Protein AF-A0AAN7JKJ4-F1 (afdb_monomer)

Nearest PDB structures (foldseek):
  5umu-assembly1_A  TM=9.588E-01  e=7.853E-05  Homo sapiens
  7xsx-assembly1_j  TM=8.577E-01  e=1.770E-04  Komagataella phaffii
  7xtd-assembly1_j  TM=8.577E-01  e=2.168E-04  Komagataella phaffii
  9eh2-assembly1_x  TM=8.074E-01  e=2.026E-04  Homo sapiens
  7xt7-assembly1_j  TM=7.701E-01  e=3.483E-04  Komagataella phaffii

Sequence (88 aa):
MAIVLKDFKKDILRIDSIMSTPLDGIKEWLNTAGIKHYESRLNMNWRQILKTTTEDPQSFVDGGGLEFLSLEVSQSDSDKS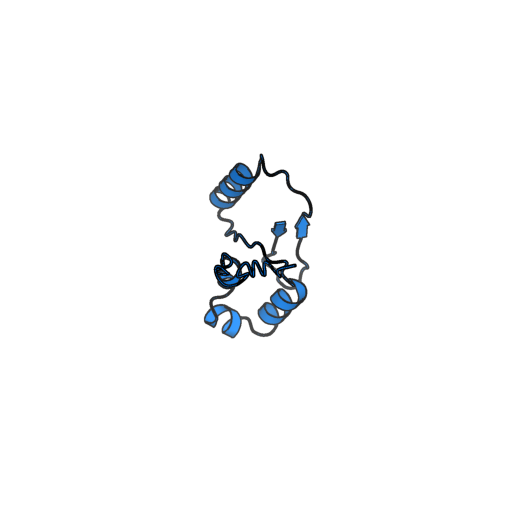EESVQGI

Mean predicted aligned error: 10.07 Å

pLDDT: mean 79.71, std 17.89, range [36.25, 96.19]

Solvent-accessible surface area (backbone atoms only — not comparable to full-atom values): 5888 Å² total; per-residue (Å²): 92,76,47,80,55,95,56,59,91,52,78,67,49,74,46,92,78,75,69,74,85,57,45,64,60,50,51,53,49,32,57,76,70,69,46,90,80,72,58,58,94,68,91,74,64,59,71,60,52,37,46,52,44,68,76,38,53,64,65,33,52,76,71,52,54,72,57,74,45,54,51,66,79,86,70,89,73,82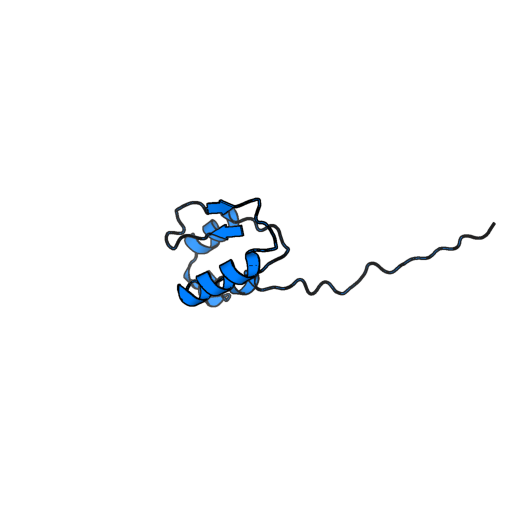,85,74,84,78,81,75,82,74,85,131

Foldseek 3Di:
DWAQDPPLVDDIDDDPDDDPVCPVVVVVVCVVVVHDDADDPDDDPSVVLSVVCVVDVPVCVVVVHCVVSNDDPPPPDDPDPPPPPDDD

Organism: NCBI:txid236973

Radius of gyration: 18.69 Å; Cα contacts (8 Å, |Δi|>4): 48; chains: 1; bounding box: 58×38×34 Å

Secondary structure (DSSP, 8-state):
-EE--SSTTSPPEE-----STTHHHHHHHHHHTT------SS---HHHHHHHHHH-HHHHHHTTTTGGGG------------------

InterPro domains:
  IPR011993 PH-like domain superfamily [G3DSA:2.30.29.30] (1-74)
  IPR040258 FACT complex subunit Spt16 [PTHR13980] (1-86)

Structure (mmCIF, N/CA/C/O backbone):
data_AF-A0AAN7JKJ4-F1
#
_entry.id   AF-A0AAN7JKJ4-F1
#
loop_
_atom_site.group_PDB
_atom_site.id
_atom_site.type_symbol
_atom_site.label_atom_id
_atom_site.label_alt_id
_atom_site.label_comp_id
_atom_site.label_asym_id
_atom_site.label_entity_id
_atom_site.label_seq_id
_atom_site.pdbx_PDB_ins_code
_atom_site.Cartn_x
_atom_site.Cartn_y
_atom_site.Cartn_z
_atom_site.occupancy
_atom_site.B_iso_or_equiv
_atom_site.auth_seq_id
_atom_site.auth_comp_id
_atom_site.auth_asym_id
_atom_site.auth_atom_id
_atom_site.pdbx_PDB_model_num
ATOM 1 N N . MET A 1 1 ? 3.910 -7.621 -5.237 1.00 88.50 1 MET A N 1
ATOM 2 C CA . MET A 1 1 ? 3.192 -6.325 -5.218 1.00 88.50 1 MET A CA 1
ATOM 3 C C . MET A 1 1 ? 1.815 -6.518 -4.609 1.00 88.50 1 MET A C 1
ATOM 5 O O . MET A 1 1 ? 1.170 -7.519 -4.903 1.00 88.50 1 MET A O 1
ATOM 9 N N . ALA A 1 2 ? 1.379 -5.586 -3.766 1.00 90.62 2 ALA A N 1
ATOM 10 C CA . ALA A 1 2 ? 0.032 -5.559 -3.208 1.00 90.62 2 ALA A CA 1
ATOM 11 C C . ALA A 1 2 ? -0.662 -4.269 -3.653 1.00 90.62 2 ALA A C 1
ATOM 13 O O . ALA A 1 2 ? -0.068 -3.197 -3.576 1.00 90.62 2 ALA A O 1
ATOM 14 N N . ILE A 1 3 ? -1.894 -4.385 -4.137 1.00 91.94 3 ILE A N 1
ATOM 15 C CA . ILE A 1 3 ? -2.720 -3.262 -4.571 1.00 91.94 3 ILE A CA 1
ATOM 16 C C . ILE A 1 3 ? -3.830 -3.096 -3.542 1.00 91.94 3 ILE A C 1
ATOM 18 O O . ILE A 1 3 ? -4.681 -3.975 -3.377 1.00 91.94 3 ILE A O 1
ATOM 22 N N . VAL A 1 4 ? -3.802 -1.959 -2.855 1.00 91.38 4 VAL A N 1
ATOM 23 C CA . VAL A 1 4 ? -4.798 -1.591 -1.853 1.00 91.38 4 VAL A CA 1
ATOM 24 C C . VAL A 1 4 ? -5.908 -0.800 -2.534 1.00 91.38 4 VAL A C 1
ATOM 26 O O . VAL A 1 4 ? -5.657 0.208 -3.194 1.00 91.38 4 VAL A O 1
ATOM 29 N N . LEU A 1 5 ? -7.144 -1.269 -2.393 1.00 91.12 5 LEU A N 1
ATOM 30 C CA . LEU A 1 5 ? -8.314 -0.590 -2.937 1.00 91.12 5 LEU A CA 1
ATOM 31 C C . LEU A 1 5 ? -8.760 0.532 -1.991 1.00 91.12 5 LEU A C 1
ATOM 33 O O . LEU A 1 5 ? -8.613 0.426 -0.779 1.00 91.12 5 LEU A O 1
ATOM 37 N N . LYS A 1 6 ? -9.368 1.588 -2.547 1.00 88.19 6 LYS A N 1
ATOM 38 C CA . LYS A 1 6 ? -9.962 2.681 -1.749 1.00 88.19 6 LYS A CA 1
ATOM 39 C C . LYS A 1 6 ? -11.074 2.196 -0.813 1.00 88.19 6 LYS A C 1
ATOM 41 O O . LYS A 1 6 ? -11.329 2.807 0.216 1.00 88.19 6 LYS A O 1
ATOM 46 N N . ASP A 1 7 ? -11.757 1.125 -1.204 1.00 89.69 7 ASP A N 1
ATOM 47 C CA . ASP A 1 7 ? -12.718 0.437 -0.353 1.00 89.69 7 ASP A CA 1
ATOM 48 C C . ASP A 1 7 ? -11.977 -0.588 0.511 1.00 89.69 7 ASP A C 1
ATOM 50 O O . ASP A 1 7 ? -11.745 -1.717 0.078 1.00 89.69 7 ASP A O 1
ATOM 54 N N . PHE A 1 8 ? -11.606 -0.187 1.728 1.00 85.81 8 PHE A N 1
ATOM 55 C CA . PHE A 1 8 ? -10.856 -1.027 2.670 1.00 85.81 8 PHE A CA 1
ATOM 56 C C . PHE A 1 8 ? -11.637 -2.246 3.187 1.00 85.81 8 PHE A C 1
ATOM 58 O O . PHE A 1 8 ? -11.063 -3.102 3.854 1.00 85.81 8 PHE A O 1
ATOM 65 N N . LYS A 1 9 ? -12.931 -2.368 2.853 1.00 86.56 9 LYS A N 1
ATOM 66 C CA . LYS A 1 9 ? -13.716 -3.583 3.120 1.00 86.56 9 LYS A CA 1
ATOM 67 C C . LYS A 1 9 ? -13.428 -4.695 2.112 1.00 86.56 9 LYS A C 1
ATOM 69 O O . LYS A 1 9 ? -13.773 -5.848 2.368 1.00 86.56 9 LYS A O 1
ATOM 74 N N . LYS A 1 10 ? -12.844 -4.358 0.959 1.00 89.44 10 LYS A N 1
ATOM 75 C CA . LYS A 1 10 ? -12.422 -5.329 -0.052 1.00 89.44 10 LYS A CA 1
ATOM 76 C C . LYS A 1 10 ? -11.013 -5.816 0.246 1.00 89.44 10 LYS A C 1
ATOM 78 O O . LYS A 1 10 ? -10.173 -5.063 0.731 1.00 89.44 10 LYS A O 1
ATOM 83 N N . ASP A 1 11 ? -10.769 -7.079 -0.084 1.00 89.69 11 ASP A N 1
ATOM 84 C CA . ASP A 1 11 ? -9.437 -7.659 0.044 1.00 89.69 11 ASP A CA 1
ATOM 85 C C . ASP A 1 11 ? -8.459 -7.017 -0.954 1.00 89.69 11 ASP A C 1
ATOM 87 O O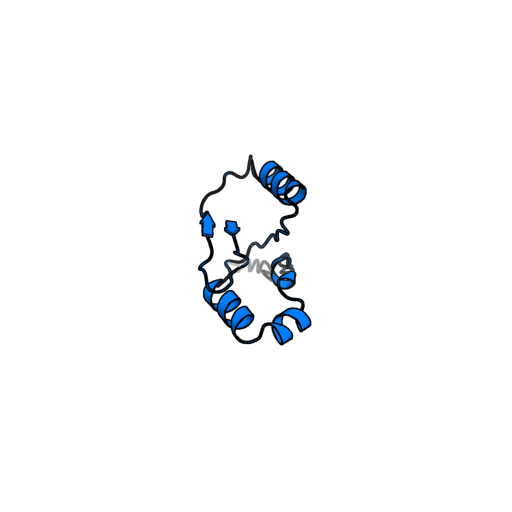 . ASP A 1 11 ? -8.861 -6.457 -1.983 1.00 89.69 11 ASP A O 1
ATOM 91 N N . ILE A 1 12 ? -7.165 -7.099 -0.645 1.00 92.19 12 ILE A N 1
ATOM 92 C CA . ILE A 1 12 ? -6.119 -6.600 -1.538 1.00 92.19 12 ILE A CA 1
ATOM 93 C C . ILE A 1 12 ? -5.985 -7.484 -2.778 1.00 92.19 12 ILE A C 1
ATOM 95 O O . ILE A 1 12 ? -6.217 -8.694 -2.740 1.00 92.19 12 ILE A O 1
ATOM 99 N N . LEU A 1 13 ? -5.513 -6.898 -3.877 1.00 92.56 13 LEU A N 1
ATOM 100 C CA . LEU A 1 13 ? -5.049 -7.687 -5.016 1.00 92.56 13 LEU A CA 1
ATOM 101 C C . LEU A 1 13 ? -3.552 -7.926 -4.874 1.00 92.56 13 LEU A C 1
ATOM 103 O O . LEU A 1 13 ? -2.774 -6.989 -4.683 1.00 92.56 13 LEU A O 1
ATOM 107 N N . ARG A 1 14 ? -3.143 -9.188 -4.973 1.00 90.94 14 ARG A N 1
ATOM 108 C CA . ARG A 1 14 ? -1.748 -9.590 -4.826 1.00 90.94 14 ARG A CA 1
ATOM 109 C C . ARG A 1 14 ? -1.205 -10.096 -6.154 1.00 90.94 14 ARG A C 1
ATOM 111 O O . ARG A 1 14 ? -1.828 -10.916 -6.818 1.00 90.94 14 ARG A O 1
ATOM 118 N N . ILE A 1 15 ? -0.030 -9.595 -6.518 1.00 89.62 15 ILE A N 1
ATOM 119 C CA . ILE A 1 15 ? 0.761 -10.088 -7.644 1.00 89.62 15 ILE A CA 1
ATOM 120 C C . ILE A 1 15 ? 2.071 -10.613 -7.068 1.00 89.62 15 ILE A C 1
ATOM 122 O O . ILE A 1 15 ? 2.906 -9.833 -6.597 1.00 89.62 15 ILE A O 1
ATOM 126 N N . ASP A 1 16 ? 2.217 -11.936 -7.059 1.00 86.69 16 ASP A N 1
ATOM 127 C CA . ASP A 1 16 ? 3.320 -12.633 -6.388 1.00 86.69 16 ASP A CA 1
ATOM 128 C C . ASP A 1 16 ? 4.618 -12.649 -7.189 1.00 86.69 16 ASP A C 1
ATOM 130 O O . ASP A 1 16 ? 5.698 -12.755 -6.616 1.00 86.69 16 ASP A O 1
ATOM 134 N N . SER A 1 17 ? 4.533 -12.532 -8.512 1.00 86.06 17 SER A N 1
ATOM 135 C CA . SER A 1 17 ? 5.696 -12.608 -9.391 1.00 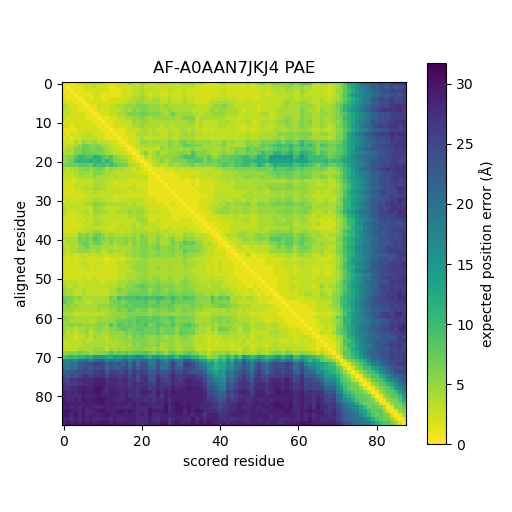86.06 17 SER A CA 1
ATOM 136 C C . SER A 1 17 ? 5.685 -11.460 -10.383 1.00 86.06 17 SER A C 1
ATOM 138 O O . SER A 1 17 ? 4.758 -11.310 -11.175 1.00 86.06 17 SER A O 1
ATOM 140 N N . ILE A 1 18 ? 6.728 -10.639 -10.315 1.00 83.94 18 ILE A N 1
ATOM 141 C CA . ILE A 1 18 ? 6.977 -9.517 -11.215 1.00 83.94 18 ILE A CA 1
ATOM 142 C C . ILE A 1 18 ? 8.446 -9.610 -11.611 1.00 83.94 18 ILE A C 1
ATOM 144 O O . ILE A 1 18 ? 9.310 -9.768 -10.750 1.00 83.94 18 ILE A O 1
ATOM 148 N N . MET A 1 19 ? 8.726 -9.548 -12.911 1.00 85.62 19 MET A N 1
ATOM 149 C CA . MET A 1 19 ? 10.103 -9.458 -13.392 1.00 85.62 19 MET A CA 1
ATOM 150 C C . MET A 1 19 ? 10.705 -8.122 -12.943 1.00 85.62 19 MET A C 1
ATOM 152 O O . MET A 1 19 ? 10.016 -7.105 -12.940 1.00 85.62 19 MET A O 1
ATOM 156 N N . SER A 1 20 ? 11.989 -8.100 -12.592 1.00 79.94 20 SER A N 1
ATOM 157 C CA . SER A 1 20 ? 12.666 -6.860 -12.187 1.00 79.94 20 SER A CA 1
ATOM 158 C C . SER A 1 20 ? 12.802 -5.860 -13.338 1.00 79.94 20 SER A C 1
ATOM 160 O O . SER A 1 20 ? 12.789 -4.657 -13.109 1.00 79.94 20 SER A O 1
ATOM 162 N N . THR A 1 21 ? 12.879 -6.344 -14.577 1.00 84.94 21 THR A N 1
ATOM 163 C CA . THR A 1 21 ? 13.093 -5.532 -15.784 1.00 84.94 21 THR A CA 1
ATOM 164 C C . THR A 1 21 ? 12.031 -4.442 -16.006 1.00 84.94 21 THR A C 1
ATOM 166 O O . THR A 1 21 ? 12.414 -3.307 -16.263 1.00 84.94 21 THR A O 1
ATOM 169 N N . PRO A 1 22 ? 10.713 -4.717 -15.903 1.00 84.75 22 PRO A N 1
ATOM 170 C CA . PRO A 1 22 ? 9.676 -3.688 -16.041 1.00 84.75 22 PRO A CA 1
ATOM 171 C C . PRO A 1 22 ? 9.408 -2.861 -14.772 1.00 84.75 22 PRO A C 1
ATOM 173 O O . PRO A 1 22 ? 8.470 -2.064 -14.779 1.00 84.75 22 PRO A O 1
ATOM 176 N N . LEU A 1 23 ? 10.148 -3.051 -13.672 1.00 86.19 23 LEU A N 1
ATOM 177 C CA . LEU A 1 23 ? 9.793 -2.446 -12.383 1.00 86.19 23 LEU A CA 1
ATOM 178 C C . LEU A 1 23 ? 9.773 -0.912 -12.441 1.00 86.19 23 LEU A C 1
ATOM 180 O O . LEU A 1 23 ? 8.825 -0.300 -11.951 1.00 86.19 23 LEU A O 1
ATOM 184 N N . ASP A 1 24 ? 10.766 -0.304 -13.089 1.00 88.81 24 ASP A N 1
ATOM 185 C CA . ASP A 1 24 ? 10.851 1.154 -13.222 1.00 88.81 24 ASP A CA 1
ATOM 186 C C . ASP A 1 24 ? 9.690 1.712 -14.054 1.00 88.81 24 ASP A C 1
ATOM 188 O O . ASP A 1 24 ? 9.043 2.676 -13.649 1.00 88.81 24 ASP A O 1
ATOM 192 N N . GLY A 1 25 ? 9.324 1.034 -15.147 1.00 91.88 25 GLY A N 1
ATOM 193 C CA . GLY A 1 25 ? 8.168 1.416 -15.962 1.00 91.88 25 GLY A CA 1
ATOM 194 C C . GLY A 1 25 ? 6.840 1.328 -15.200 1.00 91.88 25 GLY A C 1
ATOM 195 O O . GLY A 1 25 ? 5.954 2.159 -15.396 1.00 91.88 25 GLY A O 1
ATOM 196 N N . ILE A 1 26 ? 6.699 0.364 -14.282 1.00 91.12 26 ILE A N 1
ATOM 197 C CA . ILE A 1 26 ? 5.523 0.278 -13.401 1.00 91.12 26 I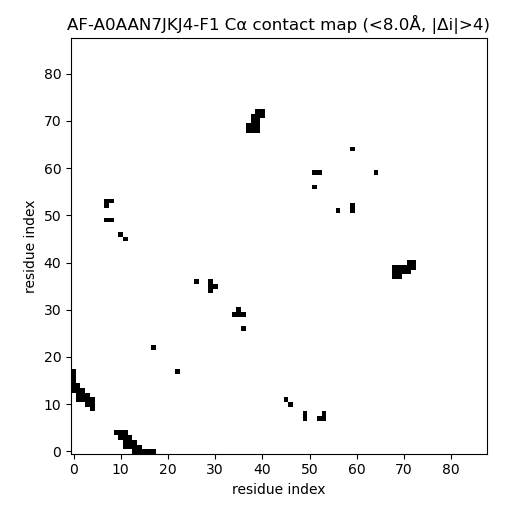LE A CA 1
ATOM 198 C C . ILE A 1 26 ? 5.486 1.476 -12.445 1.00 91.12 26 ILE A C 1
ATOM 200 O O . ILE A 1 26 ? 4.422 2.069 -12.268 1.00 91.12 26 ILE A O 1
ATOM 204 N N . LYS A 1 27 ? 6.622 1.867 -11.853 1.00 90.62 27 LYS A N 1
ATOM 205 C CA . LYS A 1 27 ? 6.700 3.039 -10.962 1.00 90.62 27 LYS A CA 1
ATOM 206 C C . LYS A 1 27 ? 6.363 4.333 -11.700 1.00 90.62 27 LYS A C 1
ATOM 208 O O . LYS A 1 27 ? 5.562 5.127 -11.210 1.00 90.62 27 LYS A O 1
ATOM 213 N N . GLU A 1 28 ? 6.915 4.528 -12.896 1.00 93.50 28 GLU A N 1
ATOM 214 C CA . GLU A 1 28 ? 6.601 5.682 -13.747 1.00 93.50 28 GLU A CA 1
ATOM 215 C C . GLU A 1 28 ? 5.118 5.737 -14.120 1.00 93.50 28 GLU A C 1
ATOM 217 O O . GLU A 1 28 ? 4.489 6.798 -14.041 1.00 93.50 28 GLU A O 1
ATOM 222 N N . TRP A 1 29 ? 4.529 4.593 -14.472 1.00 94.00 29 TRP A N 1
ATOM 223 C CA . TRP A 1 29 ? 3.102 4.506 -14.753 1.00 94.00 29 TRP A CA 1
ATOM 224 C C . TRP A 1 29 ? 2.251 4.849 -13.524 1.00 94.00 29 TRP A C 1
ATOM 226 O O . TRP A 1 29 ? 1.311 5.635 -13.643 1.00 94.00 29 TRP A O 1
ATOM 236 N N . LEU A 1 30 ? 2.599 4.336 -12.337 1.00 93.50 30 LEU A N 1
ATOM 237 C CA . LEU A 1 30 ? 1.910 4.660 -11.081 1.00 93.50 30 LEU A CA 1
ATOM 238 C C . LEU A 1 30 ? 1.985 6.162 -10.771 1.00 93.50 30 LEU A C 1
ATOM 240 O O . LEU A 1 30 ? 0.966 6.763 -10.433 1.00 93.50 30 LEU A O 1
ATOM 244 N N . ASN A 1 31 ? 3.154 6.781 -10.960 1.00 92.88 31 ASN A N 1
ATOM 245 C CA . ASN A 1 31 ? 3.339 8.225 -10.800 1.00 92.88 31 ASN A CA 1
ATOM 246 C C . ASN A 1 31 ? 2.468 9.023 -11.777 1.00 92.88 31 ASN A C 1
ATOM 248 O O . ASN A 1 31 ? 1.772 9.952 -11.371 1.00 92.88 31 ASN A O 1
ATOM 252 N N . THR A 1 32 ? 2.454 8.623 -13.050 1.00 96.19 32 THR A N 1
ATOM 253 C CA . THR A 1 32 ? 1.650 9.268 -14.103 1.00 96.19 32 THR A CA 1
ATOM 254 C C . THR A 1 32 ? 0.150 9.119 -13.841 1.00 96.19 32 THR A C 1
ATOM 256 O O . THR A 1 32 ? -0.629 10.030 -14.111 1.00 96.19 32 THR A O 1
ATOM 259 N N . ALA A 1 33 ? -0.260 7.989 -13.266 1.00 94.56 33 ALA A N 1
ATOM 260 C CA . ALA A 1 33 ? -1.635 7.727 -12.861 1.00 94.56 33 ALA A CA 1
ATOM 261 C C . ALA A 1 33 ? -2.034 8.424 -11.542 1.00 94.56 33 ALA A C 1
ATOM 263 O O . ALA A 1 33 ? -3.192 8.325 -11.133 1.00 94.56 33 ALA A O 1
ATOM 264 N N . GLY A 1 34 ? -1.105 9.106 -10.858 1.00 93.06 34 GLY A N 1
ATOM 265 C CA . GLY A 1 34 ? -1.354 9.731 -9.555 1.00 93.06 34 GLY A CA 1
ATOM 266 C C . GLY A 1 34 ? -1.603 8.718 -8.432 1.00 93.06 34 GLY A C 1
ATOM 267 O O . GLY A 1 34 ? -2.303 9.018 -7.464 1.00 93.06 34 GLY A O 1
ATOM 268 N N . ILE A 1 35 ? -1.073 7.500 -8.567 1.00 92.19 35 ILE A N 1
ATOM 269 C CA . ILE A 1 35 ? -1.224 6.424 -7.590 1.00 92.19 35 ILE A CA 1
ATOM 270 C C . ILE A 1 35 ? -0.012 6.443 -6.663 1.00 92.19 35 ILE A C 1
ATOM 272 O O . ILE A 1 35 ? 1.113 6.139 -7.066 1.00 92.19 35 ILE A O 1
ATOM 276 N N . LYS A 1 36 ? -0.254 6.775 -5.392 1.00 89.19 36 LYS A N 1
ATOM 277 C CA . LYS A 1 36 ? 0.782 6.697 -4.362 1.00 89.19 36 LYS A CA 1
ATOM 278 C C . LYS A 1 36 ? 1.205 5.241 -4.180 1.00 89.19 36 LYS A C 1
ATOM 280 O O . LYS A 1 36 ? 0.360 4.363 -4.006 1.00 89.19 36 LYS A O 1
ATOM 285 N N . HIS A 1 37 ? 2.508 5.002 -4.222 1.00 90.81 37 HIS A N 1
ATOM 286 C CA . HIS A 1 37 ? 3.101 3.683 -4.065 1.00 90.81 37 HIS A CA 1
ATOM 287 C C . HIS A 1 37 ? 4.187 3.721 -2.992 1.00 90.81 37 HIS A C 1
ATOM 289 O O . HIS A 1 37 ? 4.754 4.772 -2.705 1.00 90.81 37 HIS A O 1
ATOM 295 N N . TYR A 1 38 ? 4.438 2.560 -2.397 1.00 90.19 38 TYR A N 1
ATOM 296 C CA . TYR A 1 38 ? 5.412 2.364 -1.333 1.00 90.19 38 TYR A CA 1
ATOM 297 C C . TYR A 1 38 ? 6.242 1.121 -1.642 1.00 90.19 38 TYR A C 1
ATOM 299 O O . TYR A 1 38 ? 5.733 0.161 -2.231 1.00 90.19 38 TYR A O 1
ATOM 307 N N . GLU A 1 39 ? 7.503 1.127 -1.224 1.00 86.31 39 GLU A N 1
ATOM 308 C CA . GLU A 1 39 ? 8.425 0.009 -1.404 1.00 86.31 39 GLU A CA 1
ATOM 309 C C . GLU A 1 39 ? 8.872 -0.513 -0.045 1.00 86.31 39 GLU A C 1
ATOM 311 O O . GLU A 1 39 ? 9.416 0.224 0.771 1.00 86.31 39 GLU A O 1
ATOM 316 N N . SER A 1 40 ? 8.661 -1.807 0.186 1.00 83.38 40 SER A N 1
ATOM 317 C CA . SER A 1 40 ? 9.113 -2.486 1.395 1.00 83.38 40 SER A CA 1
ATOM 318 C C . SER A 1 40 ? 9.669 -3.858 1.047 1.00 83.38 40 SER A C 1
ATOM 320 O O . SER A 1 40 ? 9.167 -4.540 0.151 1.00 83.38 40 SER A O 1
ATOM 322 N N . ARG A 1 41 ? 10.697 -4.279 1.789 1.00 81.25 41 ARG A N 1
ATOM 323 C CA . ARG A 1 41 ? 11.247 -5.644 1.733 1.00 81.25 41 ARG A CA 1
ATOM 324 C C . ARG A 1 41 ? 10.529 -6.603 2.689 1.00 81.25 41 ARG A C 1
ATOM 326 O O . ARG A 1 41 ? 10.817 -7.797 2.687 1.00 81.25 41 ARG A O 1
ATOM 333 N N . LEU A 1 42 ? 9.615 -6.090 3.513 1.00 82.12 42 LEU A N 1
ATOM 334 C CA . LEU A 1 42 ? 8.902 -6.858 4.526 1.00 82.12 42 LEU A CA 1
ATOM 335 C C . LEU A 1 42 ? 7.634 -7.490 3.948 1.00 82.12 42 LEU A C 1
ATOM 337 O O . LEU A 1 42 ? 6.881 -6.866 3.197 1.00 82.12 42 LEU A O 1
ATOM 341 N N . ASN A 1 43 ? 7.351 -8.726 4.356 1.00 82.19 43 ASN A N 1
ATOM 342 C CA . ASN A 1 43 ? 6.069 -9.354 4.061 1.00 82.19 43 ASN A CA 1
ATOM 343 C C . ASN A 1 43 ? 5.016 -8.857 5.063 1.00 82.19 43 ASN A C 1
ATOM 345 O O . ASN A 1 43 ? 5.020 -9.234 6.233 1.00 82.19 43 ASN A O 1
ATOM 349 N N . MET A 1 44 ? 4.127 -7.984 4.600 1.00 86.50 44 MET A N 1
ATOM 350 C CA . MET A 1 44 ? 3.118 -7.323 5.429 1.00 86.50 44 MET A CA 1
ATOM 351 C C . MET A 1 44 ? 1.860 -8.185 5.614 1.00 86.50 44 MET A C 1
ATOM 353 O O . MET A 1 44 ? 1.388 -8.839 4.680 1.00 86.50 44 MET A O 1
ATOM 357 N N . ASN A 1 45 ? 1.255 -8.127 6.805 1.00 89.62 45 ASN A N 1
ATOM 358 C CA . ASN A 1 45 ? -0.046 -8.746 7.069 1.00 89.62 45 ASN A CA 1
ATOM 359 C C . ASN A 1 45 ? -1.195 -7.784 6.721 1.00 89.62 45 ASN A C 1
ATOM 361 O O . ASN A 1 45 ? -1.755 -7.106 7.584 1.00 89.62 45 ASN A O 1
ATOM 365 N N . TRP A 1 46 ? -1.556 -7.741 5.437 1.00 89.75 46 TRP A N 1
ATOM 366 C CA . TRP A 1 46 ? -2.557 -6.808 4.912 1.00 89.75 46 TRP A CA 1
ATOM 367 C C . TRP A 1 46 ? -3.947 -6.952 5.530 1.00 89.75 46 TRP A C 1
ATOM 369 O O . TRP A 1 46 ? -4.617 -5.942 5.712 1.00 89.75 46 TRP A O 1
ATOM 379 N N . ARG A 1 47 ? -4.370 -8.160 5.932 1.00 89.31 47 ARG A N 1
ATOM 380 C CA . ARG A 1 47 ? -5.665 -8.334 6.617 1.00 89.31 47 ARG A CA 1
ATOM 381 C C . ARG A 1 47 ? -5.718 -7.566 7.930 1.00 89.31 47 ARG A C 1
ATOM 383 O O . ARG A 1 47 ? -6.730 -6.946 8.232 1.00 89.31 47 ARG A O 1
ATOM 390 N N . GLN A 1 48 ? -4.639 -7.620 8.710 1.00 88.75 48 GLN A N 1
ATOM 391 C CA . GLN A 1 48 ? -4.568 -6.909 9.980 1.00 88.75 48 GLN A CA 1
ATOM 392 C C . GLN A 1 48 ? -4.489 -5.396 9.759 1.00 88.75 48 GLN A C 1
ATOM 394 O O . GLN A 1 48 ? -5.216 -4.662 10.417 1.00 88.75 48 GLN A O 1
ATOM 399 N N . ILE A 1 49 ? -3.675 -4.948 8.796 1.00 89.06 49 ILE A N 1
ATOM 400 C CA . ILE A 1 49 ? -3.552 -3.525 8.442 1.00 89.06 49 ILE A CA 1
ATOM 401 C C . ILE A 1 49 ? -4.917 -2.959 8.031 1.00 89.06 49 ILE A C 1
ATOM 403 O O . ILE A 1 49 ? -5.381 -1.995 8.631 1.00 89.06 49 ILE A O 1
ATOM 407 N N . LEU A 1 50 ? -5.602 -3.599 7.075 1.00 90.19 50 LEU A N 1
ATOM 408 C CA . LEU A 1 50 ? -6.928 -3.171 6.616 1.00 90.19 50 LEU A CA 1
ATOM 409 C C . LEU A 1 50 ? -7.960 -3.154 7.745 1.00 90.19 50 LEU A C 1
ATOM 411 O O . LEU A 1 50 ? -8.788 -2.244 7.806 1.00 90.19 50 LEU A O 1
ATOM 415 N N . LYS A 1 51 ? -7.903 -4.141 8.648 1.00 90.25 51 LYS A N 1
ATOM 416 C CA . LYS A 1 51 ? -8.788 -4.207 9.811 1.00 90.25 51 LYS A CA 1
ATOM 417 C C . LYS A 1 51 ? -8.580 -2.999 10.726 1.00 90.25 51 LYS A C 1
ATOM 419 O O . LYS A 1 51 ? -9.545 -2.289 10.979 1.00 90.25 51 LYS A O 1
ATOM 424 N N . THR A 1 52 ? -7.345 -2.718 11.144 1.00 88.38 52 THR A N 1
ATOM 425 C CA . THR A 1 52 ? -7.035 -1.560 12.000 1.00 88.38 52 THR A CA 1
ATOM 426 C C . THR A 1 52 ? -7.422 -0.242 11.329 1.00 88.38 52 THR A C 1
ATOM 428 O O . THR A 1 52 ? -8.053 0.597 11.963 1.00 88.38 52 THR A O 1
ATOM 431 N N . THR A 1 53 ? -7.131 -0.083 10.033 1.00 88.25 53 THR A N 1
ATOM 432 C CA . THR A 1 53 ? -7.519 1.111 9.265 1.00 88.25 53 THR A CA 1
ATOM 433 C C . THR A 1 53 ? -9.039 1.292 9.181 1.00 88.25 53 THR A C 1
ATOM 435 O O . THR A 1 53 ? -9.519 2.421 9.162 1.00 88.25 53 THR A O 1
ATOM 438 N N . THR A 1 54 ? -9.809 0.200 9.120 1.00 89.19 54 THR A N 1
ATOM 439 C CA . THR A 1 54 ? -11.279 0.256 9.034 1.00 89.19 54 THR A CA 1
ATOM 440 C C . THR A 1 54 ? -11.938 0.453 10.402 1.00 89.19 54 THR A C 1
ATOM 442 O O . THR A 1 54 ? -12.983 1.095 10.480 1.00 89.19 54 THR A O 1
ATOM 445 N N . GLU A 1 55 ? -11.358 -0.107 11.467 1.00 91.31 55 GLU A N 1
ATOM 446 C CA . GLU A 1 55 ? -11.874 -0.006 12.839 1.00 91.31 55 GLU A CA 1
ATOM 447 C C . GLU A 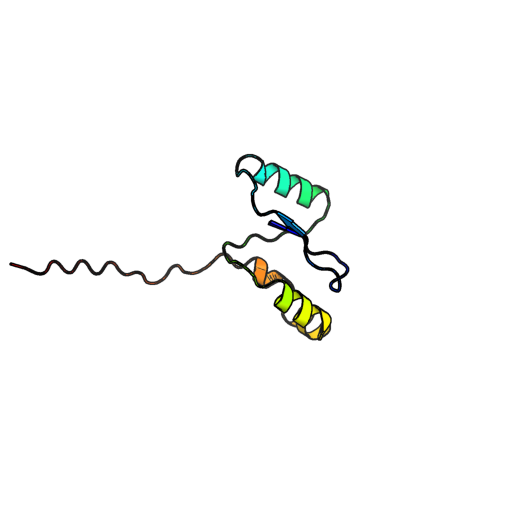1 55 ? -11.649 1.382 13.449 1.00 91.31 55 GLU A C 1
ATOM 449 O O . GLU A 1 55 ? -12.548 1.891 14.116 1.00 91.31 55 GLU A O 1
ATOM 454 N N . ASP A 1 56 ? -10.498 2.010 13.188 1.00 90.50 56 ASP A N 1
ATOM 455 C CA . ASP A 1 56 ? -10.199 3.367 13.657 1.00 90.50 56 ASP A CA 1
ATOM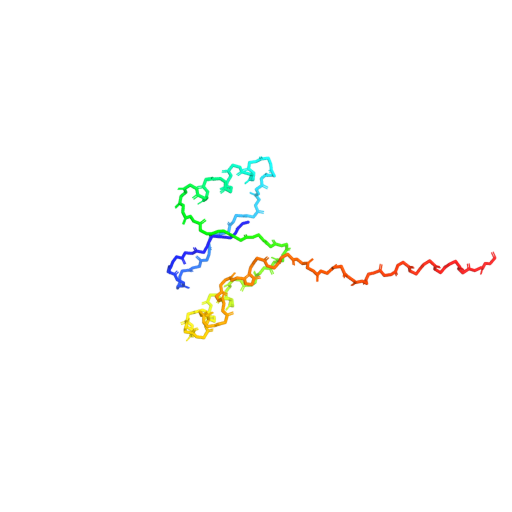 456 C C . ASP A 1 56 ? -9.464 4.201 12.587 1.00 90.50 56 ASP A C 1
ATOM 458 O O . ASP A 1 56 ? -8.234 4.335 12.602 1.00 90.50 56 ASP A O 1
ATOM 462 N N . PRO A 1 57 ? -10.212 4.783 11.631 1.00 87.56 57 PRO A N 1
ATOM 463 C CA . PRO A 1 57 ? -9.630 5.565 10.545 1.00 87.56 57 PRO A CA 1
ATOM 464 C C . PRO A 1 57 ? -8.935 6.841 11.025 1.00 87.56 57 PRO A C 1
ATOM 466 O O . PRO A 1 57 ? -7.978 7.285 10.394 1.00 87.56 57 PRO A O 1
ATOM 469 N N . GLN A 1 58 ? -9.419 7.441 12.116 1.00 88.50 58 GLN A N 1
ATOM 470 C CA . GLN A 1 58 ? -8.916 8.726 12.593 1.00 88.50 58 GLN A CA 1
ATOM 471 C C . GLN A 1 58 ? -7.545 8.549 13.236 1.00 88.50 58 GLN A C 1
ATOM 473 O O . GLN A 1 58 ? -6.583 9.177 12.799 1.00 88.50 58 GLN A O 1
ATOM 478 N N . SER A 1 59 ? -7.424 7.604 14.172 1.00 88.56 59 SER A N 1
ATOM 479 C CA . SER A 1 59 ? -6.130 7.275 14.775 1.00 88.56 59 SER A CA 1
ATOM 480 C C . SER A 1 59 ? -5.137 6.748 13.740 1.00 88.56 59 SER A C 1
ATOM 482 O O . SER A 1 59 ? -3.937 6.992 13.855 1.00 88.56 59 SER A O 1
ATOM 484 N N . PHE A 1 60 ? -5.615 6.050 12.702 1.00 87.25 60 PHE A N 1
ATOM 485 C CA . PHE A 1 60 ? -4.760 5.618 11.599 1.00 87.25 60 PHE A CA 1
ATOM 486 C C . PHE A 1 60 ? -4.151 6.805 10.843 1.00 87.25 60 PHE A C 1
ATOM 488 O O . PHE A 1 60 ? -2.951 6.803 10.578 1.00 87.25 60 PHE A O 1
ATOM 495 N N . VAL A 1 61 ? -4.947 7.826 10.516 1.00 87.50 61 VAL A N 1
ATOM 496 C CA . VAL A 1 61 ? -4.452 9.039 9.846 1.00 87.50 61 VAL A CA 1
ATOM 497 C C . VAL A 1 61 ? -3.516 9.830 10.763 1.00 87.50 61 VAL A C 1
ATOM 499 O O . VAL A 1 61 ? -2.431 10.209 10.322 1.00 87.50 61 VAL A O 1
ATOM 502 N N . ASP A 1 62 ? -3.884 10.009 12.033 1.00 90.06 62 ASP A N 1
ATOM 503 C CA . ASP A 1 62 ? -3.071 10.727 13.025 1.00 90.06 62 ASP A CA 1
ATOM 504 C C . ASP A 1 62 ? -1.722 10.030 13.282 1.00 90.06 62 ASP A C 1
ATOM 506 O O . ASP A 1 62 ? -0.704 10.683 13.507 1.00 90.06 62 ASP A O 1
ATOM 510 N N . GLY A 1 63 ? -1.689 8.698 13.174 1.00 84.81 63 GLY A N 1
ATOM 511 C CA . GLY A 1 63 ? -0.481 7.876 13.256 1.00 84.81 63 GLY A CA 1
ATOM 512 C C . GLY A 1 63 ? 0.402 7.890 12.002 1.00 84.81 63 GLY A C 1
ATOM 513 O O . GLY A 1 63 ? 1.362 7.124 11.934 1.00 84.81 63 GLY A O 1
ATOM 514 N N . GLY A 1 64 ? 0.095 8.720 11.000 1.00 85.94 64 GLY A N 1
ATOM 515 C CA . GLY A 1 64 ? 0.854 8.799 9.747 1.00 85.94 64 GLY A CA 1
ATOM 516 C C . GLY A 1 64 ? 0.399 7.811 8.668 1.00 85.94 64 GLY A C 1
ATOM 517 O O . GLY A 1 64 ? 1.065 7.658 7.645 1.00 85.94 64 GLY A O 1
ATOM 518 N N . GLY A 1 65 ? -0.741 7.145 8.848 1.00 87.56 65 GLY A N 1
ATOM 519 C CA . GLY A 1 65 ? -1.388 6.327 7.827 1.00 87.56 65 GLY A CA 1
ATOM 520 C C . GLY A 1 65 ? -0.496 5.220 7.264 1.00 87.56 65 GLY A C 1
ATOM 521 O O . GLY A 1 65 ? -0.027 4.350 7.989 1.00 87.56 65 GLY A O 1
ATOM 522 N N . LEU A 1 66 ? -0.290 5.231 5.943 1.00 87.19 66 LEU A N 1
ATOM 523 C CA . LEU A 1 66 ? 0.504 4.229 5.220 1.00 87.19 66 LEU A CA 1
ATOM 524 C C . LEU A 1 66 ? 2.000 4.568 5.132 1.00 87.19 66 LEU A C 1
ATOM 526 O O . LEU A 1 66 ? 2.741 3.829 4.490 1.00 87.19 66 LEU A O 1
ATOM 530 N N . GLU A 1 67 ? 2.476 5.643 5.768 1.00 86.94 67 GLU A N 1
ATOM 531 C CA . GLU A 1 67 ? 3.890 6.043 5.680 1.00 86.94 67 GLU A CA 1
ATOM 532 C C . GLU A 1 67 ? 4.852 4.983 6.238 1.00 86.94 67 GLU A C 1
ATOM 534 O O . GLU A 1 67 ? 5.977 4.860 5.755 1.00 86.94 67 GLU A O 1
ATOM 539 N N . PHE A 1 68 ? 4.400 4.130 7.166 1.00 83.56 68 PHE A N 1
ATOM 540 C CA . PHE A 1 68 ? 5.194 2.996 7.658 1.00 83.56 68 PHE A CA 1
ATOM 541 C C . PHE A 1 68 ? 5.558 1.983 6.556 1.00 83.56 68 PHE A C 1
ATOM 543 O O . PHE A 1 68 ? 6.510 1.222 6.711 1.00 83.56 68 PHE A O 1
ATOM 550 N N . LEU A 1 69 ? 4.838 1.962 5.427 1.00 84.50 69 LEU A N 1
ATOM 551 C CA . LEU A 1 69 ? 5.172 1.105 4.287 1.00 84.50 69 LEU A CA 1
ATOM 552 C C . LEU A 1 69 ? 6.421 1.575 3.539 1.00 84.50 69 LEU A C 1
ATOM 554 O O . LEU A 1 69 ? 7.012 0.780 2.815 1.00 84.50 69 LEU A O 1
ATOM 558 N N . SER A 1 70 ? 6.816 2.840 3.711 1.00 79.25 70 SER A N 1
ATOM 559 C CA . SER A 1 70 ? 8.040 3.402 3.135 1.00 79.25 70 SER A CA 1
ATOM 560 C C . SER A 1 70 ? 9.284 3.146 3.987 1.00 79.25 70 SER A C 1
ATOM 562 O O . SER A 1 70 ? 10.348 3.678 3.670 1.00 79.25 70 SER A O 1
ATOM 564 N N . LEU A 1 71 ? 9.170 2.388 5.085 1.00 70.69 71 LEU A N 1
ATOM 565 C CA . LEU A 1 71 ? 10.311 2.040 5.924 1.00 70.69 71 LEU A CA 1
ATOM 566 C C . LEU A 1 71 ? 11.224 1.082 5.148 1.00 70.69 71 LEU A C 1
ATOM 568 O O . LEU A 1 71 ? 11.066 -0.142 5.187 1.00 70.69 71 LEU A O 1
ATOM 572 N N . GLU A 1 72 ? 12.198 1.659 4.439 1.00 54.03 72 GLU A N 1
ATOM 573 C CA . GLU A 1 72 ? 13.441 0.964 4.142 1.00 54.03 72 GLU A CA 1
ATOM 574 C C . GLU A 1 72 ? 13.983 0.453 5.473 1.00 54.03 72 GLU A C 1
ATOM 576 O O . GLU A 1 72 ? 14.079 1.186 6.458 1.00 54.03 72 GLU A O 1
ATOM 581 N N . VAL A 1 73 ? 14.263 -0.841 5.510 1.00 48.38 73 VAL A N 1
ATOM 582 C CA . VAL A 1 73 ? 14.850 -1.535 6.644 1.00 48.38 73 VAL A CA 1
ATOM 583 C C . VAL A 1 73 ? 16.203 -0.886 6.951 1.00 48.38 73 VAL A C 1
ATOM 585 O O . VAL A 1 73 ? 17.243 -1.306 6.456 1.00 48.38 73 VAL A O 1
ATOM 588 N N . SER A 1 74 ? 16.187 0.122 7.820 1.00 43.12 74 SER A N 1
ATOM 589 C CA . SER A 1 74 ? 17.258 0.413 8.765 1.00 43.12 74 SER A CA 1
ATOM 590 C C . SER A 1 74 ? 17.395 -0.795 9.695 1.00 43.12 74 SER A C 1
ATOM 592 O O . SER A 1 74 ? 16.990 -0.767 10.852 1.00 43.12 74 SER A O 1
ATOM 594 N N . GLN A 1 75 ? 17.923 -1.892 9.160 1.00 44.47 75 GLN A N 1
ATOM 595 C CA . GLN A 1 75 ? 18.646 -2.904 9.921 1.00 44.47 75 GLN A CA 1
ATOM 596 C C . GLN A 1 75 ? 20.036 -3.040 9.299 1.00 44.47 75 GLN A C 1
ATOM 598 O O . G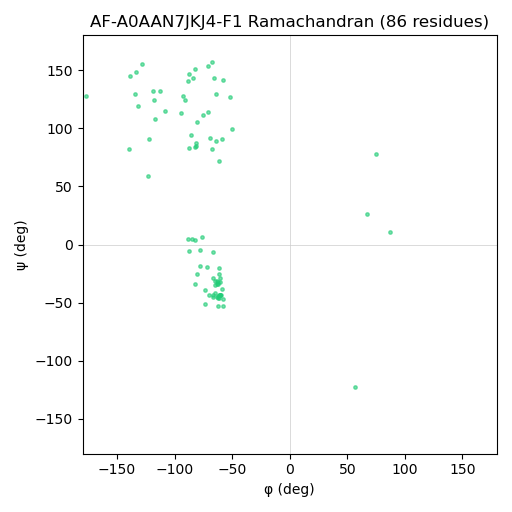LN A 1 75 ? 20.444 -4.100 8.839 1.00 44.47 75 GLN A O 1
ATOM 603 N N . SER A 1 76 ? 20.769 -1.929 9.284 1.00 45.44 76 SER A N 1
ATOM 604 C CA . SER A 1 76 ? 22.201 -1.991 9.543 1.00 45.44 76 SER A CA 1
ATOM 605 C C . SER A 1 76 ? 22.353 -2.043 11.059 1.00 45.44 76 SER A C 1
ATOM 607 O O . SER A 1 76 ? 22.395 -0.990 11.676 1.00 45.44 76 SER A O 1
ATOM 609 N N . ASP A 1 77 ? 22.316 -3.235 11.658 1.00 46.47 77 ASP A N 1
ATOM 610 C CA . ASP A 1 77 ? 23.141 -3.555 12.830 1.00 46.47 77 ASP A CA 1
ATOM 611 C C . ASP A 1 77 ? 22.975 -5.016 13.277 1.00 46.47 77 ASP A C 1
ATOM 613 O O . ASP A 1 77 ? 21.877 -5.485 13.569 1.00 46.47 77 ASP A O 1
ATOM 617 N N . SER A 1 78 ? 24.133 -5.668 13.412 1.00 43.91 78 SER A N 1
ATOM 618 C CA . SER A 1 78 ? 24.404 -6.956 14.066 1.00 43.91 78 SER A CA 1
ATOM 619 C C . SER A 1 78 ? 23.990 -8.247 13.353 1.00 43.91 78 SER A C 1
ATOM 621 O O . SER A 1 78 ? 23.110 -8.966 13.808 1.00 43.91 78 SER A O 1
ATOM 623 N N . ASP A 1 79 ? 24.792 -8.643 12.363 1.00 36.25 79 ASP A N 1
ATOM 624 C CA . ASP A 1 79 ? 25.390 -9.983 12.429 1.00 36.25 79 ASP A CA 1
ATOM 625 C C . ASP A 1 79 ? 26.911 -9.812 12.370 1.00 36.25 79 ASP A C 1
ATOM 627 O O . ASP A 1 79 ? 27.535 -9.607 11.326 1.00 36.25 79 ASP A O 1
ATOM 631 N N . LYS A 1 80 ? 27.481 -9.693 13.566 1.00 38.81 80 LYS A N 1
ATOM 632 C CA . LYS A 1 80 ? 28.905 -9.544 13.808 1.00 38.81 80 LYS A CA 1
ATOM 633 C C . LYS A 1 80 ? 29.529 -10.894 13.481 1.00 38.81 80 LYS A C 1
ATOM 635 O O . LYS A 1 80 ? 29.252 -11.867 14.171 1.00 38.81 80 LYS A O 1
ATOM 640 N N . SER A 1 81 ? 30.359 -10.938 12.443 1.00 42.59 81 SER A N 1
ATOM 641 C CA . SER A 1 81 ? 31.240 -12.067 12.159 1.00 42.59 81 SER A CA 1
ATOM 642 C C . SER A 1 81 ? 32.032 -12.434 13.418 1.00 42.59 81 SER A C 1
ATOM 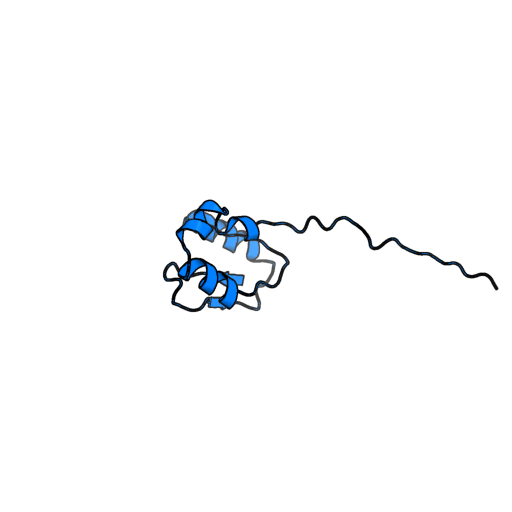644 O O . SER A 1 81 ? 33.028 -11.788 13.741 1.00 42.59 81 SER A O 1
ATOM 646 N N . GLU A 1 82 ? 31.594 -13.461 14.140 1.00 41.00 82 GLU A N 1
ATOM 647 C CA . GLU A 1 82 ? 32.434 -14.174 15.095 1.00 41.00 82 GLU A CA 1
ATOM 648 C C . GLU A 1 82 ? 33.254 -15.194 14.302 1.00 41.00 82 GLU A C 1
ATOM 650 O O . GLU A 1 82 ? 32.908 -16.365 14.161 1.00 41.00 82 GLU A O 1
ATOM 655 N N . GLU A 1 83 ? 34.365 -14.712 13.742 1.00 43.88 83 GLU A N 1
ATOM 656 C CA . GLU A 1 83 ? 35.499 -15.556 13.384 1.00 43.88 83 GLU A CA 1
ATOM 657 C C . GLU A 1 83 ? 36.117 -16.085 14.688 1.00 43.88 83 GLU A C 1
ATOM 659 O O . GLU A 1 83 ? 37.085 -15.543 15.218 1.00 43.88 83 GLU A O 1
ATOM 664 N N . SER A 1 84 ? 35.530 -17.145 15.243 1.00 44.22 84 SER A N 1
ATOM 665 C CA . SER A 1 84 ? 36.205 -17.975 16.236 1.00 44.22 84 SER A CA 1
ATOM 666 C C . SER A 1 84 ? 37.110 -18.953 15.491 1.00 44.22 84 SER A C 1
ATOM 668 O O . SER A 1 84 ? 36.743 -20.096 15.216 1.00 44.22 84 SER A O 1
ATOM 670 N N . VAL A 1 85 ? 38.323 -18.501 15.161 1.00 45.69 85 VAL A N 1
ATOM 671 C CA . VAL A 1 85 ? 39.468 -19.399 14.956 1.00 45.69 85 VAL A CA 1
ATOM 672 C C . VAL A 1 85 ? 39.753 -20.081 16.294 1.00 45.69 85 VAL A C 1
ATOM 674 O O . VAL A 1 85 ? 40.496 -19.588 17.141 1.00 45.69 85 VAL A O 1
ATOM 677 N N . GLN A 1 86 ? 39.091 -21.214 16.508 1.00 45.47 86 GLN A N 1
ATOM 678 C CA . GLN A 1 86 ? 39.416 -22.144 17.572 1.00 45.47 86 GLN A CA 1
ATOM 679 C C . GLN A 1 86 ? 40.673 -22.898 17.145 1.00 45.47 86 GLN A C 1
ATOM 681 O O . GLN A 1 86 ? 40.654 -23.659 16.178 1.00 45.47 86 GLN A O 1
ATOM 686 N N . GLY A 1 87 ? 41.772 -22.632 17.846 1.00 46.31 87 GLY A N 1
ATOM 687 C CA . GLY A 1 87 ? 43.013 -23.361 17.661 1.00 46.31 87 GLY A CA 1
ATOM 688 C C . GLY A 1 87 ? 42.829 -24.857 17.887 1.00 46.31 87 GLY A C 1
ATOM 689 O O . GLY A 1 87 ? 42.124 -25.260 18.814 1.00 46.31 87 GLY A O 1
ATOM 690 N N . ILE A 1 88 ? 43.512 -25.638 17.051 1.00 39.34 88 ILE A N 1
ATOM 691 C CA . ILE A 1 88 ? 44.148 -26.917 17.381 1.00 39.34 88 ILE A CA 1
ATOM 692 C C . ILE A 1 88 ? 45.442 -26.981 16.569 1.00 39.34 88 ILE A C 1
ATOM 694 O O . ILE A 1 88 ? 45.377 -26.664 15.360 1.00 39.34 88 ILE A O 1
#